Protein AF-A0A9E5KVK9-F1 (afdb_monomer)

Mean predicted aligned error: 6.64 Å

Nearest PDB structures (foldseek):
  3ui3-assembl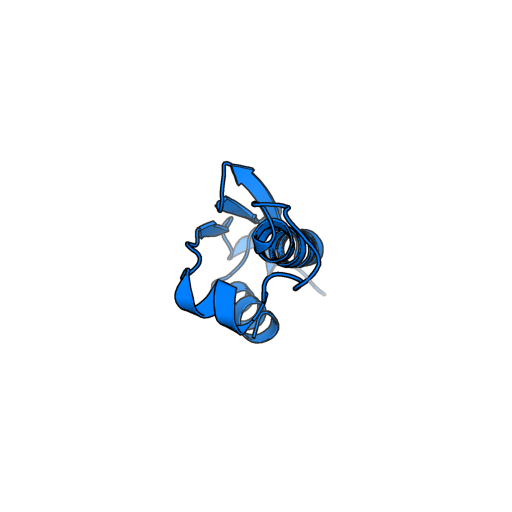y1_B  TM=8.267E-01  e=2.625E-02  Streptococcus sp. 'group G'
  6zi1-assembly1_AAA  TM=7.827E-01  e=6.782E-02  Haemophilus influenzae 86-028NP
  6n08-assembly1_C  TM=6.649E-01  e=2.817E-01  Influenza A virus (A/Netherlands/209/1980(H3N2))
  9bdf-assembly1_G  TM=6.748E-01  e=1.642E+00  Influenza A virus
  4adf-assembly1_I  TM=2.459E-01  e=5.564E+00  Homo sapiens

Radius of gyration: 15.93 Å; Cα contacts (8 Å, |Δi|>4): 77; chains: 1; bounding box: 42×21×46 Å

Foldseek 3Di:
DDDDPQPVFAKDKDADDDDPVVCCVVQNDDPPDPDPPSSVVVVVVVCVLQVVLQWDDDDDRMIIHPGGDDVVSVVVSVVVVD

Structure (mmCIF, N/CA/C/O backbone):
data_AF-A0A9E5KVK9-F1
#
_entry.id   AF-A0A9E5KVK9-F1
#
loop_
_atom_site.group_PDB
_atom_site.id
_atom_site.type_symbol
_atom_site.label_atom_id
_atom_site.label_alt_id
_atom_site.label_comp_id
_atom_site.label_asym_id
_atom_site.label_entity_id
_atom_site.label_seq_id
_atom_site.pdbx_PDB_ins_code
_atom_site.Cartn_x
_atom_site.Cartn_y
_atom_site.Cartn_z
_atom_site.occupancy
_atom_site.B_iso_or_equiv
_atom_site.auth_seq_id
_atom_site.auth_comp_id
_atom_site.auth_asym_id
_atom_site.auth_atom_id
_atom_site.pdbx_PDB_model_num
ATOM 1 N N . MET A 1 1 ? -30.504 -5.890 14.713 1.00 37.19 1 MET A N 1
ATOM 2 C CA . MET A 1 1 ? -29.563 -5.395 15.742 1.00 37.19 1 MET A CA 1
ATOM 3 C C . MET A 1 1 ? -28.143 -5.606 15.227 1.00 37.19 1 MET A C 1
ATOM 5 O O . MET A 1 1 ? -27.685 -6.736 15.224 1.00 37.19 1 MET A O 1
ATOM 9 N N . VAL A 1 2 ? -27.465 -4.572 14.721 1.00 45.84 2 VAL A N 1
ATO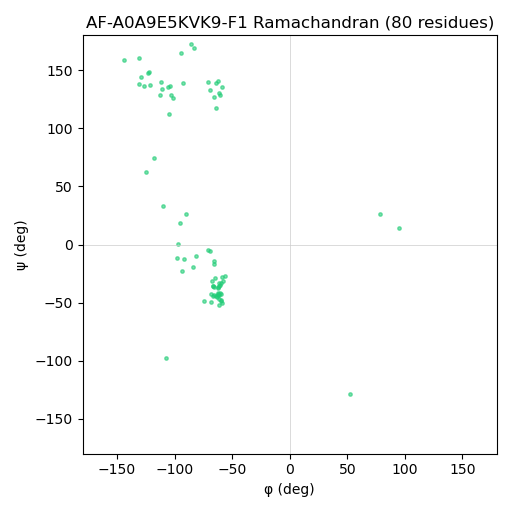M 10 C CA . VAL A 1 2 ? -26.038 -4.659 14.343 1.00 45.84 2 VAL A CA 1
ATOM 11 C C . VAL A 1 2 ? -25.285 -3.666 15.214 1.00 45.84 2 VAL A C 1
ATOM 13 O O . VAL A 1 2 ? -24.947 -2.569 14.784 1.00 45.84 2 VAL A O 1
ATOM 16 N N . GLN A 1 3 ? -25.104 -4.012 16.486 1.00 45.66 3 GLN A N 1
ATOM 17 C CA . GLN A 1 3 ? -24.187 -3.281 17.349 1.00 45.66 3 GLN A CA 1
ATOM 18 C C . GLN A 1 3 ? -22.923 -4.119 17.578 1.00 45.66 3 GLN A C 1
ATOM 20 O O . GLN A 1 3 ? -22.994 -5.306 17.878 1.00 45.66 3 GLN A O 1
ATOM 25 N N . ASN A 1 4 ? -21.777 -3.438 17.475 1.00 50.12 4 ASN A N 1
ATOM 26 C CA . ASN A 1 4 ? -20.514 -3.718 18.168 1.00 50.12 4 ASN A CA 1
ATOM 27 C C . ASN A 1 4 ? -19.369 -4.551 17.550 1.00 50.12 4 ASN A C 1
ATOM 29 O O . ASN A 1 4 ? -18.400 -4.803 18.262 1.00 50.12 4 ASN A O 1
ATOM 33 N N . LYS A 1 5 ? -19.315 -4.845 16.238 1.00 51.16 5 LYS A N 1
ATOM 34 C CA . LYS A 1 5 ? -18.035 -5.328 15.643 1.00 51.16 5 LYS A CA 1
ATOM 35 C C . LYS A 1 5 ? -16.910 -4.274 15.672 1.00 51.16 5 LYS A C 1
ATOM 37 O O . LYS A 1 5 ? -15.742 -4.628 15.792 1.00 51.16 5 LYS A O 1
ATOM 42 N N . LYS A 1 6 ? -17.253 -2.978 15.640 1.00 52.72 6 LYS A N 1
ATOM 43 C CA . LYS A 1 6 ? -16.281 -1.865 15.627 1.00 52.72 6 LYS A CA 1
ATOM 44 C C . LYS A 1 6 ? -15.444 -1.720 16.913 1.00 52.72 6 LYS A C 1
ATOM 46 O O . LYS A 1 6 ? -14.416 -1.048 16.876 1.00 52.72 6 LYS A O 1
ATOM 51 N N . ASN A 1 7 ? -15.847 -2.336 18.030 1.00 61.00 7 ASN A N 1
ATOM 52 C CA . ASN A 1 7 ? -15.183 -2.159 19.330 1.00 61.00 7 ASN A CA 1
ATOM 53 C C . ASN A 1 7 ? -14.168 -3.253 19.709 1.00 61.00 7 ASN A C 1
ATOM 55 O O . ASN A 1 7 ? -13.385 -3.020 20.623 1.00 61.00 7 ASN A O 1
ATOM 59 N N . LEU A 1 8 ? -14.114 -4.391 19.002 1.00 78.94 8 LEU A N 1
ATOM 60 C CA . LEU A 1 8 ? -13.090 -5.428 19.241 1.00 78.94 8 LEU A CA 1
ATOM 61 C C . LEU A 1 8 ? -11.825 -5.267 18.380 1.00 78.94 8 LEU A C 1
ATOM 63 O O . LEU A 1 8 ? -10.822 -5.935 18.617 1.00 78.94 8 LEU A O 1
ATOM 67 N N . GLY A 1 9 ? -11.866 -4.411 17.359 1.00 87.19 9 GLY A N 1
ATOM 68 C CA . GLY A 1 9 ? -10.733 -4.177 16.468 1.00 87.19 9 GLY A CA 1
ATOM 69 C C . GLY A 1 9 ? -9.755 -3.119 16.982 1.00 87.19 9 GLY A C 1
ATOM 70 O O . GLY A 1 9 ? -10.028 -2.359 17.910 1.00 87.19 9 GLY A O 1
ATOM 71 N N . SER A 1 10 ? -8.632 -2.992 16.286 1.00 95.25 10 SER A N 1
ATOM 72 C CA . SER A 1 10 ? -7.721 -1.847 16.405 1.00 95.25 10 SER A CA 1
ATOM 73 C C . SER A 1 10 ? -7.389 -1.316 15.016 1.00 95.25 10 SER A C 1
ATOM 75 O O . SER A 1 10 ? -7.580 -2.031 14.029 1.00 95.25 10 SER A O 1
ATOM 77 N N . ARG A 1 11 ? -6.919 -0.066 14.910 1.00 96.19 11 ARG A N 1
ATOM 78 C CA . ARG A 1 11 ? -6.383 0.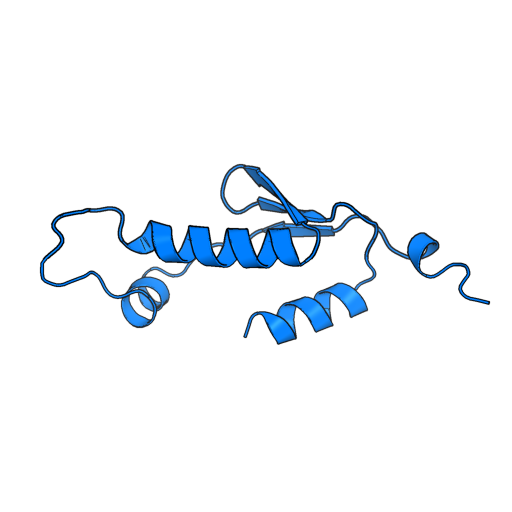423 13.633 1.00 96.19 11 ARG A CA 1
ATOM 79 C C . ARG A 1 11 ? -5.222 -0.473 13.212 1.00 96.19 11 ARG A C 1
ATOM 81 O O . ARG A 1 11 ? -4.392 -0.837 14.043 1.00 96.19 11 ARG A O 1
ATOM 88 N N . LYS A 1 12 ? -5.189 -0.842 11.937 1.00 96.62 12 LYS A N 1
ATOM 89 C CA . LYS A 1 12 ? -4.175 -1.729 11.373 1.00 96.62 12 LYS A CA 1
ATOM 90 C C . LYS A 1 12 ? -3.304 -0.946 10.414 1.00 96.62 12 LYS A C 1
ATOM 92 O O . LYS A 1 12 ? -3.803 -0.119 9.656 1.00 96.62 12 LYS A O 1
ATOM 97 N N . GLN A 1 13 ? -2.010 -1.217 10.455 1.00 97.06 13 GLN A N 1
ATOM 98 C CA . GLN A 1 13 ? -1.061 -0.703 9.484 1.00 97.06 13 GLN A CA 1
ATOM 99 C C . GLN A 1 13 ? -0.565 -1.864 8.633 1.00 97.06 13 GLN A C 1
ATOM 101 O O . GLN A 1 13 ? -0.219 -2.914 9.168 1.00 97.06 13 GLN A O 1
ATOM 106 N N . ILE A 1 14 ? -0.531 -1.656 7.323 1.00 96.00 14 ILE A N 1
ATOM 107 C CA . ILE A 1 14 ? 0.087 -2.565 6.367 1.00 96.00 14 ILE A CA 1
ATOM 108 C C . ILE A 1 14 ? 1.299 -1.847 5.783 1.00 96.00 14 ILE A C 1
ATOM 110 O O . ILE A 1 14 ? 1.203 -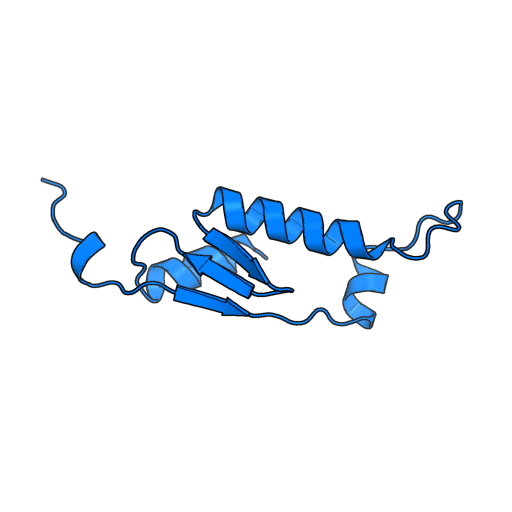0.705 5.327 1.00 96.00 14 ILE A O 1
ATOM 114 N N . THR A 1 15 ? 2.437 -2.530 5.822 1.00 96.31 15 THR A N 1
ATOM 115 C CA . THR A 1 15 ? 3.707 -2.098 5.236 1.00 96.31 15 THR A CA 1
ATOM 116 C C . THR A 1 15 ? 4.209 -3.201 4.325 1.00 96.31 15 THR A C 1
ATOM 118 O O . THR A 1 15 ? 4.145 -4.369 4.707 1.00 96.31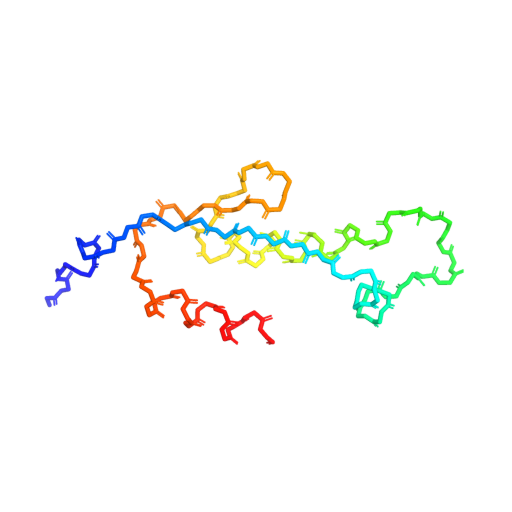 15 THR A O 1
ATOM 121 N N . PHE A 1 16 ? 4.699 -2.856 3.139 1.00 93.81 16 PHE A N 1
ATOM 122 C CA . PHE A 1 16 ? 5.166 -3.848 2.174 1.00 93.81 16 PHE A CA 1
ATOM 123 C C . PHE A 1 16 ? 6.377 -3.358 1.386 1.00 93.81 16 PHE A C 1
ATOM 125 O O . PHE A 1 16 ? 6.572 -2.159 1.202 1.00 93.81 16 PHE A O 1
ATOM 132 N N . ASP A 1 17 ? 7.118 -4.308 0.833 1.00 94.00 17 ASP A N 1
ATOM 133 C CA . ASP A 1 17 ? 8.130 -4.070 -0.187 1.00 94.00 17 ASP A CA 1
ATOM 134 C C . ASP A 1 17 ? 7.802 -4.889 -1.429 1.00 94.00 17 ASP A C 1
ATOM 136 O O . ASP A 1 17 ? 7.208 -5.966 -1.351 1.00 94.00 17 ASP A O 1
ATOM 140 N N . LEU A 1 18 ? 8.164 -4.358 -2.596 1.00 91.44 18 LEU A N 1
ATOM 141 C CA . LEU A 1 18 ? 7.911 -5.019 -3.870 1.00 91.44 18 LEU A CA 1
ATOM 142 C C . LEU A 1 18 ? 9.188 -5.689 -4.371 1.00 91.44 18 LEU A C 1
ATOM 144 O O . LEU A 1 18 ? 10.226 -5.048 -4.539 1.00 91.44 18 LEU A O 1
ATOM 148 N N . SER A 1 19 ? 9.093 -6.986 -4.658 1.00 91.88 19 SER A N 1
ATOM 149 C CA . SER A 1 19 ? 10.171 -7.726 -5.311 1.00 91.88 19 SER A CA 1
ATOM 150 C C . SER A 1 19 ? 10.385 -7.209 -6.733 1.00 91.88 19 SER A C 1
ATOM 152 O O . SER A 1 19 ? 9.460 -7.202 -7.544 1.00 91.88 19 SER A O 1
ATOM 154 N N . GLN A 1 20 ? 11.625 -6.841 -7.068 1.00 86.25 20 GLN A N 1
ATOM 155 C CA . GLN A 1 20 ? 11.989 -6.412 -8.426 1.00 86.25 20 GLN A CA 1
ATOM 156 C C . GLN A 1 20 ? 11.747 -7.511 -9.468 1.00 86.25 20 GLN A C 1
ATOM 158 O O . GLN A 1 20 ? 11.317 -7.226 -10.588 1.00 86.25 20 GLN A O 1
ATOM 163 N N . LYS A 1 21 ? 11.962 -8.777 -9.084 1.00 89.56 21 LYS A N 1
ATOM 164 C CA . LYS A 1 21 ? 11.668 -9.932 -9.940 1.00 89.56 21 LYS A CA 1
ATOM 165 C C . LYS A 1 21 ? 10.171 -9.989 -10.264 1.00 89.56 21 LYS A C 1
ATOM 167 O O . LYS A 1 21 ? 9.810 -9.992 -11.435 1.00 89.56 21 LYS A O 1
ATOM 172 N N . ALA A 1 22 ? 9.318 -9.943 -9.239 1.00 89.75 22 ALA A N 1
ATOM 173 C CA . ALA A 1 22 ? 7.865 -10.005 -9.408 1.00 89.75 22 ALA A CA 1
ATOM 174 C C . ALA A 1 22 ? 7.308 -8.776 -10.150 1.00 89.75 22 ALA A C 1
ATOM 176 O O . ALA A 1 22 ? 6.413 -8.902 -10.980 1.00 89.75 22 ALA A O 1
ATOM 177 N N . LEU A 1 23 ? 7.866 -7.584 -9.907 1.00 88.94 23 LEU A N 1
ATOM 178 C CA .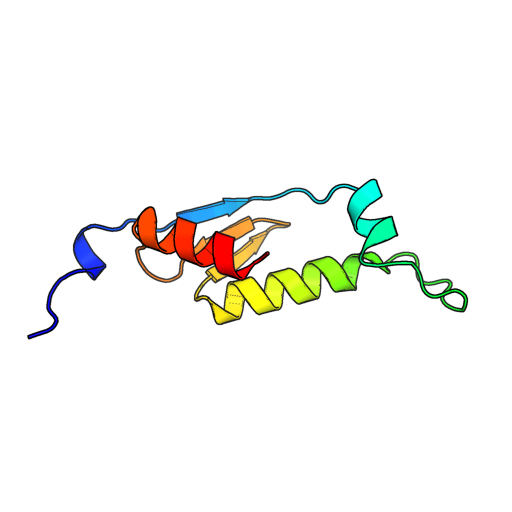 LEU A 1 23 ? 7.516 -6.376 -10.657 1.00 88.94 23 LEU A CA 1
ATOM 179 C C . LEU A 1 23 ? 7.806 -6.529 -12.150 1.00 88.94 23 LEU A C 1
ATOM 181 O O . LEU A 1 23 ? 6.986 -6.134 -12.970 1.00 88.94 23 LEU A O 1
ATOM 185 N N . THR A 1 24 ? 8.951 -7.112 -12.502 1.00 84.81 24 THR A N 1
ATOM 186 C CA . THR A 1 24 ? 9.326 -7.329 -13.905 1.00 84.81 24 THR A CA 1
ATOM 187 C C . THR A 1 24 ? 8.400 -8.338 -14.588 1.00 84.81 24 THR A C 1
ATOM 189 O O . THR A 1 24 ? 8.071 -8.165 -15.759 1.00 84.81 24 THR A O 1
ATOM 192 N N . GLU A 1 25 ? 7.958 -9.359 -13.855 1.00 88.88 25 GLU A N 1
ATOM 193 C CA . GLU A 1 25 ? 7.070 -10.415 -14.350 1.00 88.88 25 GLU A CA 1
ATOM 194 C C . GLU A 1 25 ? 5.619 -9.938 -14.524 1.00 88.88 25 GLU A C 1
ATOM 196 O O . GLU A 1 25 ? 5.030 -10.123 -15.587 1.00 88.88 25 GLU A O 1
ATOM 201 N N . HIS A 1 26 ? 5.051 -9.271 -13.514 1.00 88.19 26 HIS A N 1
ATOM 202 C CA . HIS A 1 26 ? 3.630 -8.894 -13.499 1.00 88.19 26 HIS A CA 1
ATOM 203 C C . HIS A 1 26 ? 3.347 -7.483 -14.026 1.00 88.19 26 HIS A C 1
ATOM 205 O O . HIS A 1 26 ? 2.238 -7.191 -14.471 1.00 88.19 26 HIS A O 1
ATOM 211 N N . TYR A 1 27 ? 4.343 -6.598 -14.001 1.00 87.38 27 TYR A N 1
ATOM 212 C CA . TYR A 1 27 ? 4.255 -5.235 -14.523 1.00 87.38 27 TYR A CA 1
ATOM 213 C C . TYR A 1 27 ? 5.380 -4.994 -15.539 1.00 87.38 27 TYR A C 1
ATOM 215 O O . TYR A 1 27 ? 6.239 -4.135 -15.316 1.00 87.38 27 TYR A O 1
ATOM 223 N N . PRO A 1 28 ? 5.408 -5.739 -16.661 1.00 82.12 28 PRO A N 1
ATOM 224 C CA . PRO A 1 28 ? 6.507 -5.667 -17.609 1.00 82.12 28 PRO A CA 1
ATOM 225 C C . PRO A 1 28 ? 6.627 -4.268 -18.215 1.00 82.12 28 PRO A C 1
ATOM 227 O O . PRO A 1 28 ? 5.639 -3.602 -18.545 1.00 82.12 28 PRO A O 1
ATOM 230 N N . ARG A 1 29 ? 7.872 -3.822 -18.394 1.00 74.88 29 ARG A N 1
ATOM 231 C CA . ARG A 1 29 ? 8.167 -2.538 -19.027 1.00 74.88 29 ARG A CA 1
ATOM 232 C C . ARG A 1 29 ? 7.621 -2.530 -20.465 1.00 74.88 29 ARG A C 1
ATOM 234 O O . ARG A 1 29 ? 7.957 -3.428 -21.240 1.00 74.88 29 ARG A O 1
ATOM 241 N N . PRO A 1 30 ? 6.843 -1.510 -20.875 1.00 75.88 30 PRO A N 1
ATOM 242 C CA . PRO A 1 30 ? 6.396 -1.411 -22.259 1.00 75.88 30 PRO A CA 1
ATOM 243 C C . PRO A 1 30 ? 7.603 -1.277 -23.195 1.00 75.88 30 PRO A C 1
ATOM 245 O O . PRO A 1 30 ? 8.449 -0.409 -22.978 1.00 75.88 30 PRO A O 1
ATOM 248 N N . LYS A 1 31 ? 7.664 -2.094 -24.257 1.00 69.81 31 LYS A N 1
ATOM 249 C CA . LYS A 1 31 ? 8.791 -2.128 -25.216 1.00 69.81 31 LYS A CA 1
ATOM 250 C C . LYS A 1 31 ? 9.097 -0.768 -25.861 1.00 69.81 31 LYS A C 1
ATOM 252 O O . LYS A 1 31 ? 10.232 -0.515 -26.238 1.00 69.81 31 LYS A O 1
ATOM 257 N N . LEU A 1 32 ? 8.091 0.102 -25.960 1.00 70.31 32 LEU A N 1
ATOM 258 C CA . LEU A 1 32 ? 8.179 1.435 -26.569 1.00 70.31 32 LEU A CA 1
ATOM 259 C C . LEU A 1 32 ? 8.387 2.565 -25.545 1.00 70.31 32 LEU A C 1
ATOM 261 O O . LEU A 1 32 ? 8.451 3.732 -25.918 1.00 70.31 32 LEU A O 1
ATOM 265 N N . SER A 1 33 ? 8.468 2.247 -24.248 1.00 64.19 33 SER A N 1
ATOM 266 C CA . SER A 1 33 ? 8.568 3.249 -23.188 1.00 64.19 33 SER A CA 1
ATOM 267 C C . SER A 1 33 ? 9.985 3.338 -22.623 1.00 64.19 33 SER A C 1
ATOM 269 O O . SER A 1 33 ? 10.473 2.461 -21.899 1.00 64.19 33 SER A O 1
ATOM 271 N N . VAL A 1 34 ? 10.634 4.474 -22.880 1.00 64.69 34 VAL A N 1
ATOM 272 C CA . VAL A 1 34 ? 11.861 4.897 -22.186 1.00 64.69 34 VAL A CA 1
ATOM 273 C C . VAL A 1 34 ? 11.606 5.320 -20.735 1.00 64.69 34 VAL A C 1
ATOM 275 O O . VAL A 1 34 ? 12.562 5.564 -20.009 1.00 64.69 34 VAL A O 1
ATOM 278 N N . ASN A 1 35 ? 10.348 5.358 -20.277 1.00 62.44 35 ASN A N 1
ATOM 279 C CA . ASN A 1 35 ? 10.022 5.819 -18.934 1.00 62.44 35 ASN A CA 1
ATOM 280 C C . ASN A 1 35 ? 10.631 4.876 -17.872 1.00 62.44 35 ASN A C 1
ATOM 282 O O . ASN A 1 35 ? 10.229 3.710 -17.790 1.00 62.44 35 ASN A O 1
ATOM 286 N N . PRO A 1 36 ? 11.551 5.365 -17.022 1.00 63.31 36 PRO A N 1
ATOM 287 C CA . PRO A 1 36 ? 12.201 4.549 -15.999 1.00 63.31 36 PRO A CA 1
ATOM 288 C C . PRO A 1 36 ? 11.245 4.131 -14.871 1.00 63.31 36 PRO A C 1
ATOM 290 O O . PRO A 1 36 ? 11.627 3.362 -13.999 1.00 63.31 36 PRO A O 1
ATOM 293 N N . THR A 1 37 ? 10.000 4.622 -14.872 1.00 67.75 37 THR A N 1
ATOM 294 C CA . THR A 1 37 ? 9.052 4.478 -13.761 1.00 67.75 37 THR A CA 1
ATOM 295 C C . THR A 1 37 ? 7.876 3.542 -14.055 1.00 67.75 37 THR A C 1
ATOM 297 O O . THR A 1 37 ? 6.774 3.746 -13.555 1.00 67.75 37 THR A O 1
ATOM 300 N N . PHE A 1 38 ? 8.094 2.489 -14.850 1.00 71.19 38 PHE A N 1
ATOM 301 C CA . PHE A 1 38 ? 7.063 1.495 -15.197 1.00 71.19 38 PHE A CA 1
ATOM 302 C C . PHE A 1 38 ? 6.444 0.798 -13.965 1.00 71.19 38 PHE A C 1
ATOM 304 O O . PHE A 1 38 ? 5.244 0.525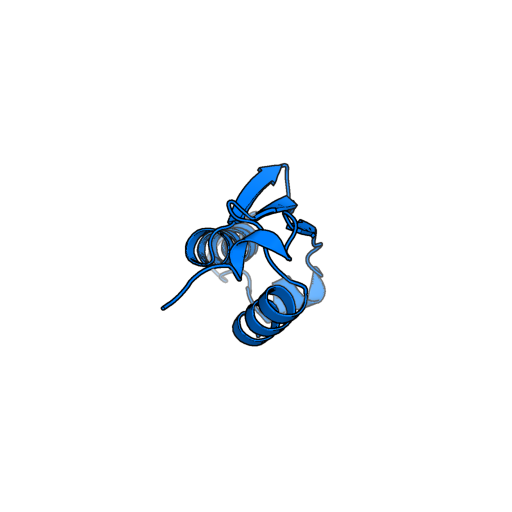 -13.941 1.00 71.19 38 PHE A O 1
ATOM 311 N N . TYR A 1 39 ? 7.220 0.626 -12.891 1.00 78.38 39 TYR A N 1
ATOM 312 C CA . TYR A 1 39 ? 6.753 0.097 -11.606 1.00 78.38 39 TYR A CA 1
ATOM 313 C C . TYR A 1 39 ? 5.745 1.013 -10.885 1.00 78.38 39 TYR A C 1
ATOM 315 O 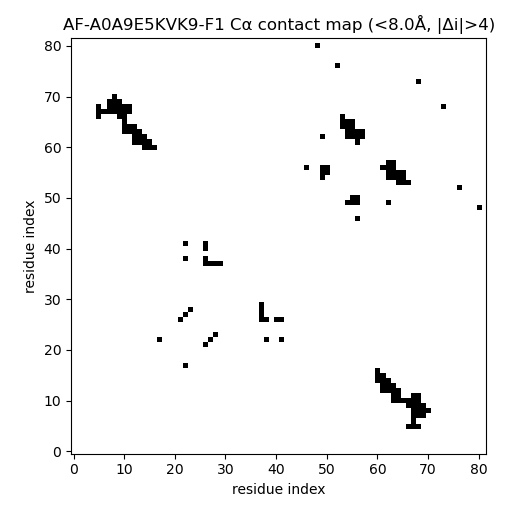O . TYR A 1 39 ? 5.048 0.554 -9.982 1.00 78.38 39 TYR A O 1
ATOM 323 N N . LYS A 1 40 ? 5.589 2.291 -11.282 1.00 85.06 40 LYS A N 1
ATOM 324 C CA . LYS A 1 40 ? 4.561 3.185 -10.707 1.00 85.06 40 LYS A CA 1
ATOM 325 C C . LYS A 1 40 ? 3.149 2.642 -10.893 1.00 85.06 40 LYS A C 1
ATOM 327 O O . LYS A 1 40 ? 2.290 2.932 -10.063 1.00 85.06 40 LYS A O 1
ATOM 332 N N . LYS A 1 41 ? 2.904 1.848 -11.943 1.00 88.06 41 LYS A N 1
ATOM 333 C CA . LYS A 1 41 ? 1.603 1.204 -12.143 1.00 88.06 41 LYS A CA 1
ATOM 334 C C . LYS A 1 41 ? 1.276 0.244 -10.995 1.00 88.06 41 LYS A C 1
ATOM 336 O O . LYS A 1 41 ? 0.177 0.327 -10.464 1.00 88.06 41 LYS A O 1
ATOM 341 N N . ALA A 1 42 ? 2.241 -0.562 -10.547 1.00 91.38 42 ALA A N 1
ATOM 342 C CA . ALA A 1 42 ? 2.057 -1.472 -9.414 1.00 91.38 42 ALA A CA 1
ATOM 343 C C . ALA A 1 42 ? 1.684 -0.714 -8.132 1.00 91.38 42 ALA A C 1
ATOM 345 O O . ALA A 1 42 ? 0.688 -1.029 -7.484 1.00 91.38 42 ALA A O 1
ATOM 346 N N . TYR A 1 43 ? 2.417 0.358 -7.815 1.00 92.06 43 TYR A N 1
ATOM 347 C CA . TYR A 1 43 ? 2.091 1.212 -6.669 1.00 92.06 43 TYR A CA 1
ATOM 348 C C . TYR A 1 43 ? 0.720 1.890 -6.803 1.00 92.06 43 TYR A C 1
ATOM 350 O O . TYR A 1 43 ? 0.006 2.017 -5.809 1.00 92.06 43 TYR A O 1
ATOM 358 N N . SER A 1 44 ? 0.328 2.313 -8.010 1.00 91.56 44 SER A N 1
ATOM 359 C CA . SER A 1 44 ? -0.993 2.902 -8.263 1.00 91.56 44 SER A CA 1
ATOM 360 C C . SER A 1 44 ? -2.121 1.891 -8.059 1.00 91.56 44 SER A C 1
ATOM 362 O O . SER A 1 44 ? -3.125 2.223 -7.426 1.00 91.56 44 SER A O 1
ATOM 364 N N . ASP A 1 45 ? -1.949 0.663 -8.546 1.00 93.38 45 ASP A N 1
ATOM 365 C CA . ASP A 1 45 ? -2.946 -0.399 -8.423 1.00 93.38 45 ASP A CA 1
ATOM 366 C C . ASP A 1 45 ? -3.120 -0.828 -6.961 1.00 93.38 45 ASP A C 1
ATOM 368 O O . ASP A 1 45 ? -4.251 -0.859 -6.469 1.00 93.38 45 ASP A O 1
ATOM 372 N N . ILE A 1 46 ? -2.017 -0.994 -6.222 1.00 94.25 46 ILE A N 1
ATOM 373 C CA . ILE A 1 46 ? -2.055 -1.239 -4.773 1.00 94.25 46 ILE A CA 1
ATOM 374 C C . ILE A 1 46 ? -2.702 -0.059 -4.038 1.00 94.25 46 ILE A C 1
ATOM 376 O O . ILE A 1 46 ? -3.549 -0.264 -3.173 1.00 94.25 46 ILE A O 1
ATOM 380 N N . SER A 1 47 ? -2.370 1.188 -4.393 1.00 95.06 47 SER A N 1
ATOM 381 C CA . SER A 1 47 ? -2.978 2.367 -3.758 1.00 95.06 47 SER A CA 1
ATOM 382 C C . SER A 1 47 ? -4.492 2.405 -3.954 1.00 95.06 47 SER A C 1
ATOM 384 O O . SER A 1 47 ? -5.236 2.689 -3.014 1.00 95.06 47 SER A O 1
ATOM 386 N N . ARG A 1 48 ? -4.965 2.077 -5.162 1.00 95.81 48 ARG A N 1
ATOM 387 C CA . ARG A 1 48 ? -6.395 1.998 -5.471 1.00 95.81 48 ARG A CA 1
ATOM 388 C C . ARG A 1 48 ? -7.073 0.893 -4.668 1.00 95.81 48 ARG A C 1
ATOM 390 O O . ARG A 1 48 ? -8.135 1.143 -4.102 1.00 95.81 48 ARG A O 1
ATOM 397 N N . PHE A 1 49 ? -6.453 -0.284 -4.581 1.00 96.38 49 PHE A N 1
ATOM 398 C CA . PHE A 1 49 ? -6.945 -1.391 -3.763 1.00 96.38 49 PHE A CA 1
ATOM 399 C C . PHE A 1 49 ? -7.058 -0.996 -2.286 1.00 96.38 49 PHE A C 1
ATOM 401 O O . PHE A 1 49 ? -8.122 -1.141 -1.688 1.00 96.38 49 PHE A O 1
ATOM 408 N N . MET A 1 50 ? -5.997 -0.429 -1.713 1.00 97.38 50 MET A N 1
ATOM 409 C CA . MET A 1 50 ? -5.961 -0.012 -0.310 1.00 97.38 50 MET A CA 1
ATOM 410 C C . MET A 1 50 ? -7.044 1.029 -0.007 1.00 97.38 50 MET A C 1
ATOM 412 O O . MET A 1 50 ? -7.831 0.858 0.924 1.00 97.38 50 MET A O 1
ATOM 416 N N . ARG A 1 51 ? -7.154 2.076 -0.836 1.00 96.81 51 ARG A N 1
ATOM 417 C CA . ARG A 1 51 ? -8.169 3.129 -0.660 1.00 96.81 51 ARG A CA 1
ATOM 418 C C . ARG A 1 51 ? -9.590 2.590 -0.769 1.00 96.81 51 ARG A C 1
ATOM 420 O O . ARG A 1 51 ? -10.432 2.945 0.051 1.00 96.81 51 ARG A O 1
ATOM 427 N N . LYS A 1 52 ? -9.851 1.706 -1.738 1.00 97.00 52 LYS A N 1
ATOM 428 C CA . LYS A 1 52 ? -11.158 1.051 -1.900 1.00 97.00 52 LYS A CA 1
ATOM 429 C C . LYS A 1 52 ? -11.549 0.242 -0.658 1.00 97.00 52 LYS A C 1
ATOM 431 O O . LYS A 1 52 ? -12.726 0.182 -0.327 1.00 97.00 52 LYS A O 1
ATOM 436 N N . ASN A 1 53 ? -10.569 -0.331 0.037 1.00 96.38 53 ASN A N 1
ATOM 437 C CA . ASN A 1 53 ? -10.767 -1.139 1.238 1.00 96.38 53 ASN A CA 1
ATOM 438 C C . ASN A 1 53 ? -10.616 -0.350 2.554 1.00 96.38 53 ASN A C 1
ATOM 440 O O . ASN A 1 53 ? -10.424 -0.937 3.616 1.00 96.38 53 ASN A O 1
ATOM 444 N N . GLY A 1 54 ? -10.713 0.982 2.510 1.00 96.81 54 GLY A N 1
ATOM 445 C CA . GLY A 1 54 ? -10.756 1.806 3.721 1.00 96.81 54 GLY A CA 1
ATOM 446 C C . GLY A 1 54 ? -9.396 2.039 4.379 1.00 96.81 54 GLY A C 1
ATOM 447 O O . GLY A 1 54 ? -9.334 2.273 5.587 1.00 96.81 54 GLY A O 1
ATOM 448 N N . PHE A 1 55 ? -8.310 1.992 3.605 1.00 97.88 55 PHE A N 1
ATOM 449 C CA . PHE A 1 55 ? -6.980 2.390 4.055 1.00 97.88 55 PHE A CA 1
ATOM 450 C C . PHE A 1 55 ? -6.585 3.753 3.486 1.00 97.88 55 PHE A C 1
ATOM 452 O O . PHE A 1 55 ? -6.742 4.035 2.297 1.00 97.88 55 PHE A O 1
ATOM 459 N N . GLU A 1 56 ? -6.007 4.590 4.339 1.00 97.50 56 GLU A N 1
ATOM 460 C CA . GLU A 1 56 ? -5.357 5.833 3.943 1.00 97.50 56 GLU A CA 1
ATOM 461 C C . GLU A 1 56 ? -3.861 5.601 3.710 1.00 97.50 56 GLU A C 1
ATOM 463 O O . GLU A 1 56 ? -3.192 4.883 4.459 1.00 97.50 56 GLU A O 1
ATOM 468 N N . HIS A 1 57 ? -3.332 6.215 2.652 1.00 97.25 57 HIS A N 1
ATOM 469 C CA . HIS A 1 57 ? -1.893 6.237 2.405 1.00 97.25 57 HIS A CA 1
ATOM 470 C C . HIS A 1 57 ? -1.210 7.151 3.420 1.00 97.25 57 HIS A C 1
ATOM 472 O O . HIS A 1 57 ? -1.731 8.218 3.750 1.00 97.25 57 HIS A O 1
ATOM 478 N N . ARG A 1 58 ? -0.044 6.727 3.905 1.00 92.50 58 ARG A N 1
ATOM 479 C CA . ARG A 1 58 ? 0.822 7.548 4.747 1.00 92.50 58 ARG A CA 1
ATOM 480 C C . ARG A 1 58 ? 2.049 7.976 3.957 1.00 92.50 58 ARG A C 1
ATOM 482 O O . ARG A 1 58 ? 1.993 8.925 3.186 1.00 92.50 58 ARG A O 1
ATOM 489 N N . GLN A 1 59 ? 3.153 7.265 4.131 1.00 90.31 59 GLN A N 1
ATOM 490 C CA . GLN A 1 59 ? 4.410 7.537 3.455 1.00 90.31 59 GLN A CA 1
ATOM 491 C C . GLN A 1 59 ? 4.917 6.244 2.826 1.00 90.31 59 GLN A C 1
ATOM 493 O O . GLN A 1 59 ? 4.740 5.172 3.398 1.00 90.31 59 GLN A O 1
ATOM 498 N N . PHE A 1 60 ? 5.544 6.336 1.653 1.00 89.19 60 PHE A N 1
ATOM 499 C CA . PHE A 1 60 ? 6.108 5.175 0.954 1.00 89.19 60 PHE A CA 1
ATOM 500 C C . PHE A 1 60 ? 5.078 4.041 0.794 1.00 89.19 60 PHE A C 1
ATOM 502 O O . PHE A 1 60 ? 3.965 4.286 0.330 1.00 89.19 60 PHE A O 1
ATOM 509 N N . SER A 1 61 ? 5.425 2.819 1.184 1.00 95.00 61 SER A N 1
ATOM 510 C CA . SER A 1 61 ? 4.564 1.636 1.117 1.00 95.00 61 SER A CA 1
ATOM 511 C C . SER A 1 61 ? 3.722 1.423 2.384 1.00 95.00 61 SER A C 1
ATOM 513 O O . SER A 1 61 ? 3.369 0.289 2.707 1.00 95.00 61 SER A O 1
ATOM 515 N N . VAL A 1 62 ? 3.424 2.489 3.135 1.00 97.38 62 VAL A N 1
ATOM 516 C CA . VAL A 1 62 ? 2.682 2.417 4.401 1.00 97.38 62 VAL A CA 1
ATOM 517 C C . VAL A 1 62 ? 1.235 2.862 4.216 1.00 97.38 62 VAL A C 1
ATOM 519 O O . VAL A 1 62 ? 0.957 3.962 3.726 1.00 97.38 62 VAL A O 1
ATOM 522 N N . TYR A 1 63 ? 0.314 2.019 4.678 1.00 98.06 63 TYR A N 1
ATOM 523 C CA . TYR A 1 63 ? -1.123 2.271 4.681 1.00 98.06 63 TYR A CA 1
ATOM 524 C C . TYR A 1 63 ? -1.710 1.982 6.057 1.00 98.06 63 TYR A C 1
ATOM 526 O O . TYR A 1 63 ? -1.371 0.977 6.679 1.00 98.06 63 TYR A O 1
ATOM 534 N N . THR A 1 64 ? -2.613 2.836 6.532 1.00 97.94 64 THR A N 1
ATOM 535 C CA . THR A 1 64 ? -3.296 2.641 7.818 1.00 97.94 64 THR A CA 1
ATOM 536 C C . THR A 1 64 ? -4.801 2.586 7.603 1.00 97.94 64 THR A C 1
ATOM 538 O O . THR A 1 64 ? -5.348 3.384 6.848 1.00 97.94 64 THR A O 1
ATOM 541 N N . SER A 1 65 ? -5.489 1.657 8.263 1.00 97.75 65 SER A N 1
ATOM 542 C CA . SER A 1 65 ? -6.945 1.569 8.188 1.00 97.75 65 SER A CA 1
ATOM 543 C C . SER A 1 65 ? -7.583 2.826 8.784 1.00 97.75 65 SER A C 1
ATOM 545 O O . SER A 1 65 ? -7.125 3.351 9.807 1.00 97.75 65 SER A O 1
ATOM 547 N N . ILE A 1 66 ? -8.631 3.332 8.139 1.00 96.50 66 ILE A N 1
ATOM 548 C CA . ILE A 1 66 ? -9.416 4.467 8.641 1.00 96.50 66 ILE A CA 1
ATOM 549 C C . ILE A 1 66 ? -10.174 4.018 9.896 1.00 96.50 66 ILE A C 1
ATOM 551 O O . ILE A 1 66 ? -10.048 4.619 10.959 1.00 96.50 66 ILE A O 1
ATOM 555 N N . GLU A 1 67 ? -10.865 2.882 9.796 1.00 95.31 67 GLU A N 1
ATOM 556 C CA . GLU A 1 67 ? -11.611 2.273 10.895 1.00 95.31 67 GLU A CA 1
ATOM 557 C C . GLU A 1 67 ? -10.783 1.210 11.640 1.00 95.31 67 GLU A C 1
ATOM 559 O O . GLU A 1 67 ? -9.753 0.722 11.162 1.00 95.31 67 GLU A O 1
ATOM 564 N N . LYS A 1 68 ? -11.244 0.823 12.833 1.00 95.31 68 LYS A N 1
ATOM 565 C CA . LYS A 1 68 ? -10.705 -0.325 13.573 1.00 95.31 68 LYS A CA 1
ATOM 566 C C . LYS A 1 68 ? -11.074 -1.625 12.854 1.00 95.31 68 LYS A C 1
ATOM 568 O O . LYS A 1 68 ? -12.239 -1.832 12.529 1.00 95.31 68 LYS A O 1
ATOM 573 N N . LEU A 1 69 ? -10.093 -2.506 12.680 1.00 94.62 69 LEU A N 1
ATOM 574 C CA . LEU A 1 69 ? -10.247 -3.809 12.033 1.00 94.62 69 LEU A CA 1
ATOM 575 C C . LEU A 1 69 ? -9.800 -4.931 12.974 1.00 94.62 69 LEU A C 1
ATOM 577 O O . LEU A 1 69 ? -8.887 -4.758 13.794 1.00 94.62 69 LEU A O 1
ATOM 581 N N . THR A 1 70 ? -10.440 -6.089 12.856 1.00 95.25 70 THR A N 1
ATOM 582 C CA . THR A 1 70 ? -9.995 -7.340 13.480 1.00 95.25 70 THR A CA 1
ATOM 583 C C . THR A 1 70 ? -8.933 -8.019 12.610 1.00 95.25 70 THR A C 1
ATOM 585 O O . THR A 1 70 ? -8.708 -7.626 11.467 1.00 95.25 70 THR A O 1
ATOM 588 N N . ASN A 1 71 ? -8.260 -9.047 13.131 1.00 92.69 71 ASN A N 1
ATOM 589 C CA . ASN A 1 71 ? -7.312 -9.820 12.320 1.00 92.69 71 ASN A CA 1
ATOM 590 C C . ASN A 1 71 ? -8.026 -10.622 11.221 1.00 92.69 71 ASN A C 1
ATOM 592 O O . ASN A 1 71 ? -7.486 -10.773 10.133 1.00 92.69 71 ASN A O 1
ATOM 596 N N . THR A 1 72 ? -9.261 -11.071 11.467 1.00 94.19 72 THR A N 1
ATOM 597 C CA . THR A 1 72 ? -10.085 -11.743 10.454 1.00 94.19 72 THR A CA 1
ATOM 598 C C . THR A 1 72 ? -10.388 -10.825 9.273 1.00 94.19 72 THR A C 1
ATOM 600 O O . THR A 1 72 ? -10.290 -11.262 8.131 1.00 94.19 72 THR A O 1
ATOM 603 N N . ASP A 1 73 ? -10.692 -9.549 9.534 1.00 93.94 73 ASP A N 1
ATOM 604 C CA . ASP A 1 73 ? -10.929 -8.567 8.467 1.00 93.94 73 ASP A CA 1
ATOM 605 C C . ASP A 1 73 ? -9.672 -8.366 7.603 1.00 93.94 73 ASP A C 1
ATOM 607 O O . ASP A 1 73 ? -9.771 -8.219 6.388 1.00 93.94 73 ASP A O 1
ATOM 611 N N . ILE A 1 74 ? -8.482 -8.398 8.219 1.00 94.31 74 ILE A N 1
ATOM 612 C CA . ILE A 1 74 ? -7.206 -8.314 7.495 1.00 94.31 74 ILE A CA 1
ATOM 613 C C . ILE A 1 74 ? -6.950 -9.567 6.662 1.00 94.31 74 ILE A C 1
ATOM 615 O O . ILE A 1 74 ? -6.539 -9.436 5.516 1.00 94.31 74 ILE A O 1
ATOM 619 N N . ASN A 1 75 ? -7.215 -10.762 7.186 1.00 93.19 75 ASN A N 1
ATOM 620 C CA . ASN A 1 75 ? -7.023 -11.993 6.416 1.00 93.19 75 ASN A CA 1
ATOM 621 C C . ASN A 1 75 ? -7.914 -12.005 5.165 1.00 93.19 75 ASN A C 1
ATOM 623 O O . ASN A 1 75 ? -7.409 -12.190 4.065 1.00 93.19 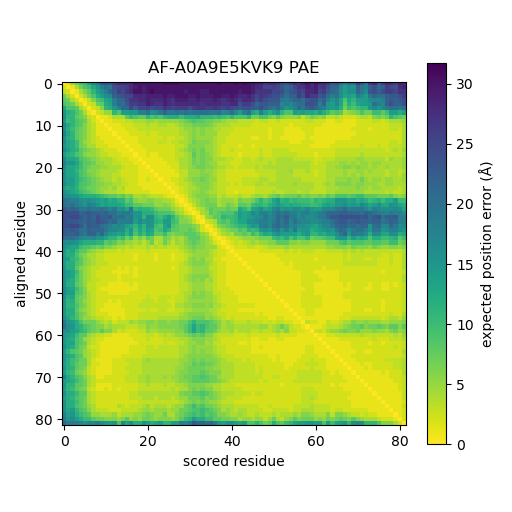75 ASN A O 1
ATOM 627 N N . LEU A 1 76 ? -9.200 -11.668 5.314 1.00 93.19 76 LEU A N 1
ATOM 628 C CA . LEU A 1 76 ? -10.123 -11.566 4.180 1.00 93.19 76 LEU A CA 1
ATOM 629 C C . LEU A 1 76 ? -9.694 -10.490 3.169 1.00 93.19 76 LEU A C 1
ATOM 631 O O . LEU A 1 76 ? -9.888 -10.639 1.965 1.00 93.19 76 LEU A O 1
ATOM 635 N N . LEU A 1 77 ? -9.121 -9.383 3.645 1.00 93.75 77 LEU A N 1
ATOM 636 C CA . LEU A 1 77 ? -8.554 -8.365 2.767 1.00 93.75 77 LEU A CA 1
ATOM 637 C C . LEU A 1 77 ? -7.382 -8.917 1.946 1.00 93.75 77 LEU A C 1
ATOM 639 O O . LEU A 1 77 ? -7.317 -8.643 0.752 1.00 93.75 77 LEU A O 1
ATOM 643 N N . MET A 1 78 ? -6.471 -9.666 2.571 1.00 91.56 78 MET A N 1
ATOM 644 C CA . MET A 1 78 ? -5.310 -10.238 1.883 1.00 91.56 78 MET A CA 1
ATOM 645 C C . MET A 1 78 ? -5.720 -11.296 0.857 1.00 91.56 78 MET A C 1
ATOM 647 O O . MET A 1 78 ? -5.150 -11.314 -0.230 1.00 91.56 78 MET A O 1
ATOM 651 N N . ASP A 1 79 ? -6.757 -12.084 1.141 1.00 92.19 79 ASP A N 1
ATOM 652 C CA . ASP A 1 79 ? -7.319 -13.039 0.177 1.00 92.19 79 ASP A CA 1
ATOM 653 C C . ASP A 1 79 ? -7.868 -12.337 -1.079 1.00 92.19 79 ASP A C 1
ATOM 655 O O . ASP A 1 79 ? -7.770 -12.865 -2.180 1.00 92.19 79 ASP A O 1
ATOM 659 N N . ASN A 1 80 ? -8.401 -11.117 -0.937 1.00 88.62 80 ASN A N 1
ATOM 660 C CA . ASN A 1 80 ? -8.915 -10.315 -2.057 1.00 88.62 80 ASN A CA 1
ATOM 661 C C . ASN A 1 80 ? -7.831 -9.548 -2.833 1.00 88.62 80 ASN A C 1
ATOM 663 O O . ASN A 1 80 ? -8.140 -8.923 -3.851 1.00 88.62 80 ASN A O 1
ATOM 667 N N . LEU A 1 81 ? -6.600 -9.502 -2.319 1.00 82.88 81 LEU A N 1
ATOM 668 C CA . LEU A 1 81 ? -5.462 -8.881 -2.998 1.00 82.88 81 LEU A CA 1
ATOM 669 C C . LEU A 1 81 ? -4.791 -9.848 -3.995 1.00 82.88 81 LEU A C 1
ATOM 671 O O . LEU A 1 81 ? -4.055 -9.374 -4.862 1.00 82.88 81 LEU A O 1
ATOM 675 N N . ALA A 1 82 ? -5.029 -11.159 -3.845 1.00 58.66 82 ALA A N 1
ATOM 676 C CA . ALA A 1 82 ? -4.438 -12.242 -4.634 1.00 58.66 82 ALA A CA 1
ATOM 677 C C . ALA A 1 82 ? -5.039 -12.385 -6.043 1.00 58.66 82 ALA A C 1
ATOM 679 O O . ALA A 1 82 ? -6.265 -12.189 -6.206 1.00 58.66 82 ALA A O 1
#

pLDDT: mean 85.5, std 14.82, range [37.19, 98.06]

Solvent-accessible surface area (backbone atoms only — not comparable to full-atom values): 5071 Å² total; per-residue (Å²): 139,93,80,66,75,66,73,78,27,44,69,46,74,51,74,67,84,81,55,68,69,58,42,51,71,76,48,56,70,56,94,88,54,86,64,91,60,50,64,52,55,58,56,50,54,51,49,52,52,39,46,76,72,48,26,43,77,71,60,92,58,31,32,34,37,74,55,46,43,44,71,68,59,50,52,58,50,54,64,71,71,107

Secondary structure (DSSP, 8-state):
----GGGS-B--EEE----HHHHHHHSPPPTT---TTTTHHHHHHHHHHHHHTTEEE-STTEEEESS-B-HHHHHHHHHTT-

Sequence (82 aa):
MVQNKKNLGSRKQITFDLSQKALTEHYPRPKLSVNPTFYKKAYSDISRFMRKNGFEHRQFSVYTSIEKLTNTDINLLMDNLA